Protein AF-0000000071588449 (afdb_homodimer)

Radius of gyration: 18.64 Å; Cα contacts (8 Å, |Δi|>4): 81; chains: 2; bounding box: 20×65×47 Å

Foldseek 3Di:
DLVVLVVVLVVLCVVLVVVVVVCCVVPNPCVCVDDVNVVSVVVNVVVSVVSVVVSVVVVVVVVPPPPDD/DLVVLVVVLVVLCVVLVVVVVVCCVVPNPCVCVDPVNVVSVVVNVVVSVVSVVVSVVVVVVVVPPPPPD

Sequence (138 aa):
MLKFIKFLQLLILGVVGAFVIQSTILHGIGVFAERYVIMSLILTALLELAIFIIYKLVEDDFTNEPKVKMLKFIKFLQLLILGVVGAFVIQSTILHGIGVFAERYVIMSLILTALLELAIFIIYKLVEDDFTNEPKVK

Solvent-accessible surface area (backbone atoms only — not comparable to full-atom values): 7686 Å² total; per-residue (Å²): 111,63,67,56,53,51,47,52,49,52,46,54,54,49,54,55,46,48,53,51,52,53,44,34,70,76,64,32,75,67,49,67,71,37,67,44,50,46,48,34,52,54,47,50,53,51,32,47,50,45,51,51,50,44,48,51,55,52,54,47,53,68,66,63,53,78,77,82,125,112,63,67,56,54,52,50,50,49,52,47,54,53,47,54,55,46,48,53,51,52,54,44,34,70,73,63,31,76,65,50,68,72,37,66,45,51,46,48,35,50,54,46,48,54,51,34,47,51,46,51,52,51,44,49,51,56,51,54,48,54,68,67,65,52,81,75,82,124

Structure (mmCIF, N/CA/C/O backbone):
data_AF-0000000071588449-model_v1
#
loop_
_entity.id
_entity.type
_entity.pdbx_description
1 polymer 'Uncharacterized protein'
#
loop_
_atom_site.group_PDB
_atom_site.id
_atom_site.type_symbol
_atom_site.label_atom_id
_atom_site.label_alt_id
_atom_site.label_comp_id
_atom_site.label_asym_id
_atom_site.label_entity_id
_atom_site.label_seq_id
_atom_site.pdbx_PDB_ins_code
_atom_site.Cartn_x
_atom_site.Cartn_y
_atom_site.Cartn_z
_atom_site.occupancy
_atom_site.B_iso_or_equiv
_atom_site.auth_seq_id
_atom_site.auth_comp_id
_atom_site.auth_asym_id
_atom_site.auth_atom_id
_atom_site.pdbx_PDB_model_num
ATOM 1 N N . MET A 1 1 ? 9.961 18.953 -0.711 1 77.75 1 MET A N 1
ATOM 2 C CA . MET A 1 1 ? 9.414 17.766 -0.069 1 77.75 1 MET A CA 1
ATOM 3 C C . MET A 1 1 ? 8.25 17.203 -0.871 1 77.75 1 MET A C 1
ATOM 5 O O . MET A 1 1 ? 8.195 16 -1.142 1 77.75 1 MET A O 1
ATOM 9 N N . LEU A 1 2 ? 7.527 18.078 -1.531 1 84.94 2 LEU A N 1
ATOM 10 C CA . LEU A 1 2 ? 6.32 17.688 -2.246 1 84.94 2 LEU A CA 1
ATOM 11 C C . LEU A 1 2 ? 6.664 16.984 -3.559 1 84.94 2 LEU A C 1
ATOM 13 O O . LEU A 1 2 ? 6.023 16 -3.93 1 84.94 2 LEU A O 1
ATOM 17 N N . LYS A 1 3 ? 7.652 17.531 -4.121 1 87.38 3 LYS A N 1
ATOM 18 C CA . LYS A 1 3 ? 8.078 16.906 -5.367 1 87.38 3 LYS A CA 1
ATOM 19 C C . LYS A 1 3 ? 8.555 15.477 -5.133 1 87.38 3 LYS A C 1
ATOM 21 O O . LYS A 1 3 ? 8.328 14.602 -5.969 1 87.38 3 LYS A O 1
ATOM 26 N N . PHE A 1 4 ? 9.18 15.266 -4.082 1 89.56 4 PHE A N 1
ATOM 27 C CA . PHE A 1 4 ? 9.68 13.938 -3.727 1 89.56 4 PHE A CA 1
ATOM 28 C C . PHE A 1 4 ? 8.516 12.977 -3.504 1 89.56 4 PHE A C 1
ATOM 30 O O . PHE A 1 4 ? 8.547 11.844 -3.992 1 89.56 4 PHE A O 1
ATOM 37 N N . ILE A 1 5 ? 7.512 13.391 -2.795 1 91.75 5 ILE A N 1
ATOM 38 C CA . ILE A 1 5 ? 6.352 12.555 -2.502 1 91.75 5 ILE A CA 1
ATOM 39 C C . ILE A 1 5 ? 5.648 12.18 -3.803 1 91.75 5 ILE A C 1
ATOM 41 O O . ILE A 1 5 ? 5.258 11.023 -3.992 1 91.75 5 ILE A O 1
ATOM 45 N N . LYS A 1 6 ? 5.543 13.117 -4.711 1 89.38 6 LYS A N 1
ATOM 46 C CA . LYS A 1 6 ? 4.914 12.867 -6.004 1 89.38 6 LYS A CA 1
ATOM 47 C C . LYS A 1 6 ? 5.723 11.859 -6.82 1 89.38 6 LYS A C 1
ATOM 49 O O . LYS A 1 6 ? 5.156 10.984 -7.477 1 89.38 6 LYS A O 1
ATOM 54 N N . PHE A 1 7 ? 6.965 12.055 -6.805 1 91.25 7 PHE A N 1
ATOM 55 C CA . PHE A 1 7 ? 7.855 11.133 -7.504 1 91.25 7 PHE A CA 1
ATOM 56 C C . PHE A 1 7 ? 7.699 9.719 -6.969 1 91.25 7 PHE A C 1
ATOM 58 O O . PHE A 1 7 ? 7.645 8.758 -7.738 1 91.25 7 PHE A O 1
ATOM 65 N N . LEU A 1 8 ? 7.668 9.555 -5.629 1 88.44 8 LEU A N 1
ATOM 66 C CA . LEU A 1 8 ? 7.504 8.25 -5.004 1 88.44 8 LEU A CA 1
ATOM 67 C C . LEU A 1 8 ? 6.188 7.605 -5.434 1 88.44 8 LEU A C 1
ATOM 69 O O . LEU A 1 8 ? 6.141 6.406 -5.707 1 88.44 8 LEU A O 1
ATOM 73 N N . GLN A 1 9 ? 5.137 8.383 -5.465 1 90.5 9 GLN A N 1
ATOM 74 C CA . GLN A 1 9 ? 3.832 7.906 -5.91 1 90.5 9 GLN A CA 1
ATOM 75 C C . GLN A 1 9 ? 3.912 7.32 -7.316 1 90.5 9 GLN A C 1
ATOM 77 O O . GLN A 1 9 ? 3.436 6.211 -7.562 1 90.5 9 GLN A O 1
ATOM 82 N N . LEU A 1 10 ? 4.52 8.07 -8.219 1 90.62 10 LEU A N 1
ATOM 83 C CA . LEU A 1 10 ? 4.656 7.641 -9.609 1 90.62 10 LEU A CA 1
ATOM 84 C C . LEU A 1 10 ? 5.535 6.398 -9.703 1 90.62 10 LEU A C 1
ATOM 86 O O . LEU A 1 10 ? 5.27 5.504 -10.516 1 90.62 10 LEU A O 1
ATOM 90 N N . LEU A 1 11 ? 6.523 6.395 -8.891 1 92.06 11 LEU A N 1
ATOM 91 C CA . LEU A 1 11 ? 7.457 5.273 -8.914 1 92.06 11 LEU A CA 1
ATOM 92 C C . LEU A 1 11 ? 6.754 3.975 -8.539 1 92.06 11 LEU A C 1
ATOM 94 O O . LEU A 1 11 ? 6.895 2.965 -9.227 1 92.06 11 LEU A O 1
ATOM 98 N N . ILE A 1 12 ? 5.996 3.936 -7.457 1 92.94 12 ILE A N 1
ATOM 99 C CA . ILE A 1 12 ? 5.324 2.732 -6.98 1 92.94 12 ILE A CA 1
ATOM 100 C C . ILE A 1 12 ? 4.289 2.281 -8.008 1 92.94 12 ILE A C 1
ATOM 102 O O . ILE A 1 12 ? 4.223 1.099 -8.352 1 92.94 12 ILE A O 1
ATOM 106 N N . LEU A 1 13 ? 3.508 3.189 -8.594 1 91.75 13 LEU A N 1
ATOM 107 C CA . LEU A 1 13 ? 2.533 2.875 -9.625 1 91.75 13 LEU A CA 1
ATOM 108 C C . LEU A 1 13 ? 3.219 2.277 -10.852 1 91.75 13 LEU A C 1
ATOM 110 O O . LEU A 1 13 ? 2.725 1.311 -11.438 1 91.75 13 LEU A O 1
ATOM 114 N N . GLY A 1 14 ? 4.297 2.857 -11.172 1 92 14 GLY A N 1
ATOM 115 C CA . GLY A 1 14 ? 5.059 2.379 -12.312 1 92 14 GLY A CA 1
ATOM 116 C C . GLY A 1 14 ? 5.621 0.984 -12.117 1 92 14 GLY A C 1
ATOM 117 O O . GLY A 1 14 ? 5.535 0.139 -13.008 1 92 14 GLY A O 1
ATOM 118 N N . VAL A 1 15 ? 6.227 0.736 -10.969 1 91.75 15 VAL A N 1
ATOM 119 C CA . VAL A 1 15 ? 6.852 -0.551 -10.672 1 91.75 15 VAL A CA 1
ATOM 120 C C . VAL A 1 15 ? 5.789 -1.648 -10.664 1 91.75 15 VAL A C 1
ATOM 122 O O . VAL A 1 15 ? 5.918 -2.652 -11.375 1 91.75 15 VAL A O 1
ATOM 125 N N . VAL A 1 16 ? 4.723 -1.496 -9.945 1 93.62 16 VAL A N 1
ATOM 126 C CA . VAL A 1 16 ? 3.672 -2.504 -9.859 1 93.62 16 VAL A CA 1
ATOM 127 C C . VAL A 1 16 ? 3.01 -2.672 -11.227 1 93.62 16 VAL A C 1
ATOM 129 O O . VAL A 1 16 ? 2.762 -3.795 -11.672 1 93.62 16 VAL A O 1
ATOM 132 N N . GLY A 1 17 ? 2.764 -1.552 -11.875 1 93.5 17 GLY A N 1
ATOM 133 C CA . GLY A 1 17 ? 2.18 -1.613 -13.203 1 93.5 17 GLY A CA 1
ATOM 134 C C . GLY A 1 17 ? 3.016 -2.412 -14.188 1 93.5 17 GLY A C 1
ATOM 135 O O . GLY A 1 17 ? 2.48 -3.207 -14.961 1 93.5 17 GLY A O 1
ATOM 136 N N . ALA A 1 18 ? 4.258 -2.178 -14.18 1 94.56 18 ALA A N 1
ATOM 137 C CA . ALA A 1 18 ? 5.172 -2.893 -15.062 1 94.56 18 ALA A CA 1
ATOM 138 C C . ALA A 1 18 ? 5.141 -4.395 -14.789 1 94.56 18 ALA A C 1
ATOM 140 O O . ALA A 1 18 ? 5.133 -5.203 -15.719 1 94.56 18 ALA A O 1
ATOM 141 N N . PHE A 1 19 ? 5.176 -4.75 -13.555 1 92.88 19 PHE A N 1
ATOM 142 C CA . PHE A 1 19 ? 5.109 -6.156 -13.188 1 92.88 19 PHE A CA 1
ATOM 143 C C . PHE A 1 19 ? 3.816 -6.789 -13.688 1 92.88 19 PHE A C 1
ATOM 145 O O . PHE A 1 19 ? 3.828 -7.902 -14.219 1 92.88 19 PHE A O 1
ATOM 152 N N . VAL A 1 20 ? 2.699 -6.102 -13.578 1 93.31 20 VAL A N 1
ATOM 153 C CA . VAL A 1 20 ? 1.4 -6.629 -13.984 1 93.31 20 VAL A CA 1
ATOM 154 C C . VAL A 1 20 ? 1.334 -6.723 -15.508 1 93.31 20 VAL A C 1
ATOM 156 O O . VAL A 1 20 ? 0.855 -7.719 -16.062 1 93.31 20 VAL A O 1
ATOM 159 N N . ILE A 1 21 ? 1.794 -5.68 -16.172 1 94.62 21 ILE A N 1
ATOM 160 C CA . ILE A 1 21 ? 1.789 -5.68 -17.641 1 94.62 21 ILE A CA 1
ATOM 161 C C . ILE A 1 21 ? 2.65 -6.828 -18.156 1 94.62 21 ILE A C 1
ATOM 163 O O . ILE A 1 21 ? 2.229 -7.578 -19.047 1 94.62 21 ILE A O 1
ATOM 167 N N . GLN A 1 22 ? 3.873 -6.969 -17.625 1 94.75 22 GLN A N 1
ATOM 168 C CA . GLN A 1 22 ? 4.777 -8.039 -18.047 1 94.75 22 GLN A CA 1
ATOM 169 C C . GLN A 1 22 ? 4.152 -9.406 -17.812 1 94.75 22 GLN A C 1
ATOM 171 O O . GLN A 1 22 ? 4.254 -10.297 -18.656 1 94.75 22 GLN A O 1
ATOM 176 N N . SER A 1 23 ? 3.533 -9.578 -16.656 1 93.31 23 SER A N 1
ATOM 177 C CA . SER A 1 23 ? 2.877 -10.844 -16.344 1 93.31 23 SER A CA 1
ATOM 178 C C . SER A 1 23 ? 1.718 -11.109 -17.297 1 93.31 23 SER A C 1
ATOM 180 O O . SER A 1 23 ? 1.498 -12.25 -17.719 1 93.31 23 SER A O 1
ATOM 182 N N . THR A 1 24 ? 0.896 -10.062 -17.594 1 94.44 24 THR A N 1
ATOM 183 C CA . THR A 1 24 ? -0.225 -10.203 -18.516 1 94.44 24 THR A CA 1
ATOM 184 C C . THR A 1 24 ? 0.262 -10.617 -19.906 1 94.44 24 THR A C 1
ATOM 186 O O . THR A 1 24 ? -0.36 -11.445 -20.562 1 94.44 24 THR A O 1
ATOM 189 N N . ILE A 1 25 ? 1.315 -10.055 -20.297 1 94.75 25 ILE A N 1
ATOM 190 C CA . ILE A 1 25 ? 1.904 -10.367 -21.594 1 94.75 25 ILE A CA 1
ATOM 191 C C . ILE A 1 25 ? 2.404 -11.812 -21.594 1 94.75 25 ILE A C 1
ATOM 193 O O . ILE A 1 25 ? 2.156 -12.555 -22.547 1 94.75 25 ILE A O 1
ATOM 197 N N . LEU A 1 26 ? 3.016 -12.32 -20.594 1 91.31 26 LEU A N 1
ATOM 198 C CA . LEU A 1 26 ? 3.666 -13.625 -20.531 1 91.31 26 LEU A CA 1
ATOM 199 C C . LEU A 1 26 ? 2.656 -14.719 -20.219 1 91.31 26 LEU A C 1
ATOM 201 O O . LEU A 1 26 ? 2.756 -15.836 -20.734 1 91.31 26 LEU A O 1
ATOM 205 N N . HIS A 1 27 ? 1.723 -14.469 -19.391 1 92.62 27 HIS A N 1
ATOM 206 C CA . HIS A 1 27 ? 0.861 -15.516 -18.875 1 92.62 27 HIS A CA 1
ATOM 207 C C . HIS A 1 27 ? -0.594 -15.289 -19.266 1 92.62 27 HIS A C 1
ATOM 209 O O . HIS A 1 27 ? -1.456 -16.125 -18.984 1 92.62 27 HIS A O 1
ATOM 215 N N . GLY A 1 28 ? -0.869 -14.133 -19.906 1 90.62 28 GLY A N 1
ATOM 216 C CA . GLY A 1 28 ? -2.232 -13.836 -20.328 1 90.62 28 GLY A CA 1
ATOM 217 C C . GLY A 1 28 ? -3.076 -13.242 -19.203 1 90.62 28 GLY A C 1
ATOM 218 O 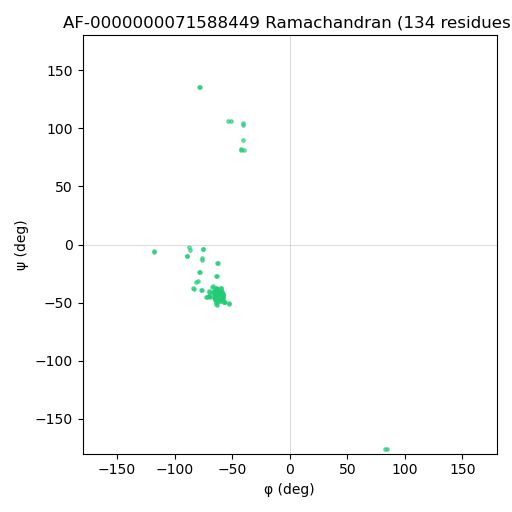O . GLY A 1 28 ? -2.59 -13.039 -18.094 1 90.62 28 GLY A O 1
ATOM 219 N N . ILE A 1 29 ? -4.332 -13.039 -19.516 1 91.31 29 ILE A N 1
ATOM 220 C CA . ILE A 1 29 ? -5.23 -12.312 -18.625 1 91.31 29 ILE A CA 1
ATOM 221 C C . ILE A 1 29 ? -5.633 -13.219 -17.453 1 91.31 29 ILE A C 1
ATOM 223 O O . ILE A 1 29 ? -6.191 -12.742 -16.469 1 91.31 29 ILE A O 1
ATOM 227 N N . GLY A 1 30 ? -5.375 -14.508 -17.531 1 91.62 30 GLY A N 1
ATOM 228 C CA . GLY A 1 30 ? -5.66 -15.445 -16.469 1 91.62 30 GLY A CA 1
ATOM 229 C C . GLY A 1 30 ? -4.887 -15.148 -15.188 1 91.62 30 GLY A C 1
ATOM 230 O O . GLY A 1 30 ? -5.266 -15.594 -14.109 1 91.62 30 GLY A O 1
ATOM 231 N N . VAL A 1 31 ? -3.871 -14.336 -15.344 1 89.69 31 VAL A N 1
ATOM 232 C CA . VAL A 1 31 ? -3.027 -13.977 -14.211 1 89.69 31 VAL A CA 1
ATOM 233 C C . VAL A 1 31 ? -3.848 -13.203 -13.188 1 89.69 31 VAL A C 1
ATOM 235 O O . VAL A 1 31 ? -3.562 -13.258 -11.984 1 89.69 31 VAL A O 1
ATOM 238 N N . PHE A 1 32 ? -4.91 -12.508 -13.648 1 89.94 32 PHE A N 1
ATOM 239 C CA . PHE A 1 32 ? -5.707 -11.672 -12.766 1 89.94 32 PHE A CA 1
ATOM 240 C C . PHE A 1 32 ? -6.609 -12.523 -11.875 1 89.94 32 PHE A C 1
ATOM 242 O O . PHE A 1 32 ? -7.25 -12.008 -10.961 1 89.94 32 PHE A O 1
ATOM 249 N N . ALA A 1 33 ? -6.555 -13.766 -12.125 1 91.44 33 ALA A N 1
ATOM 250 C CA . ALA A 1 33 ? -7.316 -14.68 -11.281 1 91.44 33 ALA A CA 1
ATOM 251 C C . ALA A 1 33 ? -6.488 -15.141 -10.086 1 91.44 33 ALA A C 1
ATOM 253 O O . ALA A 1 33 ? -7.023 -15.711 -9.133 1 91.44 33 ALA A O 1
ATOM 254 N N . GLU A 1 34 ? -5.266 -14.844 -10.086 1 90.5 34 GLU A N 1
ATOM 255 C CA . GLU A 1 34 ? -4.387 -15.219 -8.977 1 90.5 34 GLU A CA 1
ATOM 256 C C . GLU A 1 34 ? -4.566 -14.281 -7.789 1 90.5 34 GLU A C 1
ATOM 258 O O . GLU A 1 34 ? -4.602 -13.062 -7.949 1 90.5 34 GLU A O 1
ATOM 263 N N . ARG A 1 35 ? -4.637 -14.852 -6.656 1 90.56 35 ARG A N 1
ATOM 264 C CA . ARG A 1 35 ? -5.02 -14.148 -5.438 1 90.56 35 ARG A CA 1
ATOM 265 C C . ARG A 1 35 ? -4.02 -13.047 -5.105 1 90.56 35 ARG A C 1
ATOM 267 O O . ARG A 1 35 ? -4.41 -11.938 -4.727 1 90.56 35 ARG A O 1
ATOM 274 N N . TYR A 1 36 ? -2.783 -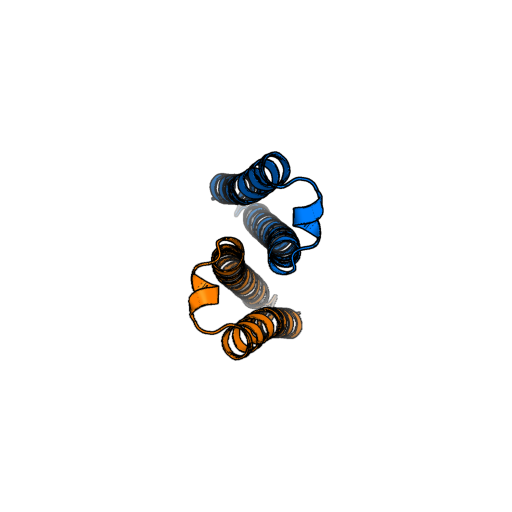13.352 -5.246 1 93.5 36 TYR A N 1
ATOM 275 C CA . TYR A 1 36 ? -1.789 -12.383 -4.805 1 93.5 36 TYR A CA 1
ATOM 276 C C . TYR A 1 36 ? -1.627 -11.266 -5.832 1 93.5 36 TYR A C 1
ATOM 278 O O . TYR A 1 36 ? -1.145 -10.18 -5.508 1 93.5 36 TYR A O 1
ATOM 286 N N . VAL A 1 37 ? -1.965 -11.508 -7.109 1 93.69 37 VAL A N 1
ATOM 287 C CA . VAL A 1 37 ? -1.996 -10.438 -8.102 1 93.69 37 VAL A CA 1
ATOM 288 C C . VAL A 1 37 ? -3.08 -9.43 -7.742 1 93.69 37 VAL A C 1
A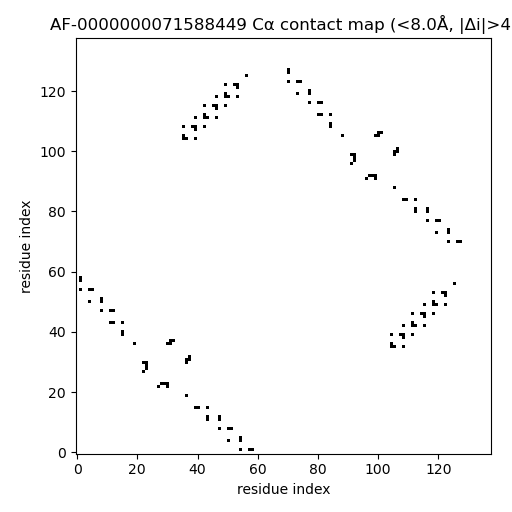TOM 290 O O . VAL A 1 37 ? -2.816 -8.219 -7.684 1 93.69 37 VAL A O 1
ATOM 293 N N . ILE A 1 38 ? -4.254 -9.859 -7.402 1 94.56 38 ILE A N 1
ATOM 294 C CA . ILE A 1 38 ? -5.367 -9 -7.016 1 94.56 38 ILE A CA 1
ATOM 295 C C . ILE A 1 38 ? -5.016 -8.25 -5.73 1 94.56 38 ILE A C 1
ATOM 297 O O . ILE A 1 38 ? -5.262 -7.047 -5.617 1 94.56 38 ILE A O 1
ATOM 301 N N . MET A 1 39 ? -4.492 -9.016 -4.816 1 94.25 39 MET A N 1
ATOM 302 C CA . MET A 1 39 ? -4.105 -8.414 -3.547 1 94.25 39 MET A CA 1
ATOM 303 C C . MET A 1 39 ? -3.1 -7.285 -3.764 1 94.25 39 MET A C 1
ATOM 305 O O . MET A 1 39 ? -3.217 -6.219 -3.156 1 94.25 39 MET A O 1
ATOM 309 N N . SER A 1 40 ? -2.045 -7.516 -4.594 1 94.62 40 SER A N 1
ATOM 310 C CA . SER A 1 40 ? -1.037 -6.5 -4.879 1 94.62 40 SER A CA 1
ATOM 311 C C . SER A 1 40 ? -1.662 -5.262 -5.516 1 94.62 40 SER A C 1
ATOM 313 O O . SER A 1 40 ? -1.27 -4.133 -5.211 1 94.62 40 SER A O 1
ATOM 315 N N . LEU A 1 41 ? -2.613 -5.453 -6.336 1 95.31 41 LEU A N 1
ATOM 316 C CA . LEU A 1 41 ? -3.264 -4.328 -6.996 1 95.31 41 LEU A CA 1
ATOM 317 C C . LEU A 1 41 ? -4.09 -3.518 -6.004 1 95.31 41 LEU A C 1
ATOM 319 O O . LEU A 1 41 ? -4.066 -2.285 -6.027 1 95.31 41 LEU A O 1
ATOM 323 N N . ILE A 1 42 ? -4.859 -4.168 -5.145 1 94.75 42 ILE A N 1
ATOM 324 C CA . ILE A 1 42 ? -5.645 -3.5 -4.109 1 94.75 42 ILE A CA 1
ATOM 325 C C . ILE A 1 42 ? -4.719 -2.729 -3.174 1 94.75 42 ILE A C 1
ATOM 327 O O . ILE A 1 42 ? -4.984 -1.571 -2.84 1 94.75 42 ILE A O 1
ATOM 331 N N . LEU A 1 43 ? -3.67 -3.395 -2.771 1 95.69 43 LEU A N 1
ATOM 332 C CA . LEU A 1 43 ? -2.701 -2.76 -1.884 1 95.69 43 LEU A CA 1
ATOM 333 C C . LEU A 1 43 ? -2.068 -1.544 -2.553 1 95.69 43 LEU A C 1
ATOM 335 O O . LEU A 1 43 ? -1.849 -0.518 -1.905 1 95.69 43 LEU A O 1
ATOM 339 N N . THR A 1 44 ? -1.69 -1.616 -3.805 1 95.69 44 THR A N 1
ATOM 340 C CA . THR A 1 44 ? -1.128 -0.489 -4.539 1 95.69 44 THR A CA 1
ATOM 341 C C . THR A 1 44 ? -2.105 0.683 -4.566 1 95.69 44 THR A C 1
ATOM 343 O O . THR A 1 44 ? -1.716 1.827 -4.324 1 95.69 44 THR A O 1
ATOM 346 N N . ALA A 1 45 ? -3.371 0.413 -4.855 1 95.06 45 ALA A N 1
ATOM 347 C CA . ALA A 1 45 ? -4.379 1.468 -4.906 1 95.06 45 ALA A CA 1
ATOM 348 C C . ALA A 1 45 ? -4.512 2.166 -3.559 1 95.06 45 ALA A C 1
ATOM 350 O O . ALA A 1 45 ? -4.602 3.395 -3.494 1 95.06 45 ALA A O 1
ATOM 351 N N . LEU A 1 46 ? -4.547 1.36 -2.512 1 95.44 46 LEU A N 1
ATOM 352 C CA . LEU A 1 46 ? -4.637 1.912 -1.163 1 95.44 46 LEU A CA 1
ATOM 353 C C . LEU A 1 46 ? -3.4 2.736 -0.829 1 95.44 46 LEU A C 1
ATOM 355 O O . LEU A 1 46 ? -3.506 3.805 -0.223 1 95.44 46 LEU A O 1
ATOM 359 N N . LEU A 1 47 ? -2.232 2.223 -1.146 1 95.88 47 LEU A N 1
ATOM 360 C CA . LEU A 1 47 ? -0.985 2.939 -0.903 1 95.88 47 LEU A CA 1
ATOM 361 C C . LEU A 1 47 ? -0.958 4.258 -1.668 1 95.88 47 LEU A C 1
ATOM 363 O O . LEU A 1 47 ? -0.568 5.293 -1.12 1 95.88 47 LEU A O 1
ATOM 367 N N . GLU A 1 48 ? -1.359 4.227 -2.945 1 95.81 48 GLU A N 1
ATOM 368 C CA . GLU A 1 48 ? -1.417 5.449 -3.738 1 95.81 48 GLU A CA 1
ATOM 369 C C . GLU A 1 48 ? -2.348 6.477 -3.102 1 95.81 48 GLU A C 1
ATOM 371 O O . GLU A 1 48 ? -2.029 7.668 -3.061 1 95.81 48 GLU A O 1
ATOM 376 N N . LEU A 1 49 ? -3.457 6.066 -2.631 1 94.44 49 LEU A N 1
ATOM 377 C CA . LEU A 1 49 ? -4.387 6.945 -1.933 1 94.44 49 LEU A CA 1
ATOM 378 C C . LEU A 1 49 ? -3.748 7.523 -0.673 1 94.44 49 LEU A C 1
ATOM 380 O O . LEU A 1 49 ? -3.887 8.719 -0.393 1 94.44 49 LEU A O 1
ATOM 384 N N . ALA A 1 50 ? -3.111 6.688 0.082 1 93.94 50 ALA A N 1
ATOM 385 C CA . ALA A 1 50 ? -2.445 7.133 1.303 1 93.94 50 ALA A CA 1
ATOM 386 C C . ALA A 1 50 ? -1.381 8.18 0.997 1 93.94 50 ALA A C 1
ATOM 388 O O . ALA A 1 50 ? -1.287 9.195 1.688 1 93.94 50 ALA A O 1
ATOM 389 N N . ILE A 1 51 ? -0.579 7.961 -0.022 1 94.31 51 ILE A N 1
ATOM 390 C CA . ILE A 1 51 ? 0.468 8.906 -0.398 1 94.31 51 ILE A CA 1
ATOM 391 C C . ILE A 1 51 ? -0.161 10.211 -0.87 1 94.31 51 ILE A C 1
ATOM 393 O O . ILE A 1 51 ? 0.342 11.297 -0.562 1 94.31 51 ILE A O 1
ATOM 397 N N . PHE A 1 52 ? -1.21 10.109 -1.618 1 92.44 52 PHE A N 1
ATOM 398 C CA . PHE A 1 52 ? -1.933 11.305 -2.049 1 92.44 52 PHE A CA 1
ATOM 399 C C . PHE A 1 52 ? -2.396 12.117 -0.849 1 92.44 52 PHE A C 1
ATOM 401 O O . PHE A 1 52 ? -2.285 13.344 -0.846 1 92.44 52 PHE A O 1
ATOM 408 N N . ILE A 1 53 ? -2.92 11.461 0.182 1 91.31 53 ILE A N 1
ATOM 409 C CA . ILE A 1 53 ? -3.385 12.117 1.398 1 91.31 53 ILE A CA 1
ATOM 410 C C . ILE A 1 53 ? -2.209 12.797 2.096 1 91.31 53 ILE A C 1
ATOM 412 O O . ILE A 1 53 ? -2.33 13.938 2.562 1 91.31 53 ILE A O 1
ATOM 416 N N . ILE A 1 54 ? -1.128 12.125 2.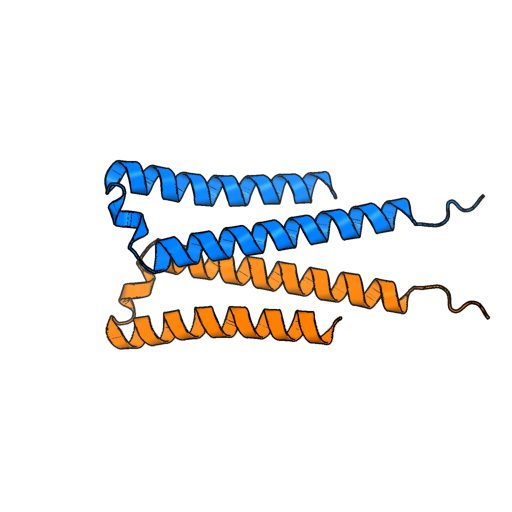189 1 92.38 54 ILE A N 1
ATOM 417 C CA . ILE A 1 54 ? 0.074 12.695 2.787 1 92.38 54 ILE A CA 1
ATOM 418 C C . ILE A 1 54 ? 0.464 13.969 2.043 1 92.38 54 ILE A C 1
ATOM 420 O O . ILE A 1 54 ? 0.764 14.992 2.664 1 92.38 54 ILE A O 1
ATOM 424 N N . TYR A 1 55 ? 0.515 13.875 0.747 1 90.94 55 TYR A N 1
ATOM 425 C CA . TYR A 1 55 ? 0.864 15.023 -0.083 1 90.94 55 TYR A CA 1
ATOM 426 C C . TYR A 1 55 ? -0.019 16.219 0.244 1 90.94 55 TYR A C 1
ATOM 428 O O . TYR A 1 55 ? 0.48 17.328 0.449 1 90.94 55 TYR A O 1
ATOM 436 N N . LYS A 1 56 ? -1.271 16.031 0.256 1 89.88 56 LYS A N 1
ATOM 437 C CA . LYS A 1 56 ? -2.225 17.109 0.516 1 89.88 56 LYS A CA 1
ATOM 438 C C . LYS A 1 56 ? -2.031 17.688 1.914 1 89.88 56 LYS A C 1
ATOM 440 O O . LYS A 1 56 ? -2.113 18.906 2.104 1 89.88 56 LYS A O 1
ATOM 445 N N . LEU A 1 57 ? -1.867 16.828 2.908 1 86.75 57 LEU A N 1
ATOM 446 C CA . LEU A 1 57 ? -1.68 17.266 4.285 1 86.75 57 LEU A CA 1
ATOM 447 C C . LEU A 1 57 ? -0.437 18.141 4.41 1 86.75 57 LEU A C 1
ATOM 449 O O . LEU A 1 57 ? -0.452 19.156 5.121 1 86.75 57 LEU A O 1
ATOM 453 N N . VAL A 1 58 ? 0.563 17.781 3.744 1 86.12 58 VAL A N 1
ATOM 454 C CA . VAL A 1 58 ? 1.815 18.531 3.799 1 86.12 58 VAL A CA 1
ATOM 455 C C . VAL A 1 58 ? 1.661 19.859 3.049 1 86.12 58 VAL A C 1
ATOM 457 O O . VAL A 1 58 ? 2.104 20.906 3.527 1 86.12 58 VAL A O 1
ATOM 460 N N . GLU A 1 59 ? 1.083 19.781 1.912 1 85.75 59 GLU A N 1
ATOM 461 C CA . GLU A 1 59 ? 0.866 20.984 1.109 1 85.75 59 GLU A CA 1
ATOM 462 C C . GLU A 1 59 ? 0.022 22.016 1.864 1 85.75 59 GLU A C 1
ATOM 464 O O . GLU A 1 59 ? 0.33 23.203 1.856 1 85.75 59 GLU A O 1
ATOM 469 N N . ASP A 1 60 ? -0.988 21.594 2.553 1 82.44 60 ASP A N 1
ATOM 470 C CA . ASP A 1 60 ? -1.873 22.469 3.311 1 82.44 60 ASP A CA 1
ATOM 471 C C . ASP A 1 60 ? -1.155 23.047 4.523 1 82.44 60 ASP A C 1
ATOM 473 O O . ASP A 1 60 ? -1.4 24.203 4.902 1 82.44 60 ASP A O 1
ATOM 477 N N . ASP A 1 61 ? -0.417 22.359 5.18 1 76 61 ASP A N 1
ATOM 478 C CA . ASP A 1 61 ? 0.337 22.844 6.332 1 76 61 ASP A CA 1
ATOM 479 C C . ASP A 1 61 ? 1.325 23.938 5.918 1 76 61 ASP A C 1
ATOM 481 O O . ASP A 1 61 ? 1.477 24.938 6.617 1 76 61 ASP A O 1
ATOM 485 N N . PHE A 1 62 ? 1.925 23.719 4.844 1 68.56 62 PHE A N 1
ATOM 486 C CA . PHE A 1 62 ? 2.863 24.719 4.344 1 68.56 62 PHE A CA 1
ATOM 487 C C . PHE A 1 62 ? 2.133 25.984 3.92 1 68.56 62 PHE A C 1
ATOM 489 O O . PHE A 1 62 ? 2.65 27.094 4.082 1 68.56 62 PHE A O 1
ATOM 496 N N . THR A 1 63 ? 0.96 25.766 3.367 1 65.31 63 THR A N 1
ATOM 497 C CA . THR A 1 63 ? 0.211 26.922 2.871 1 65.31 63 THR A CA 1
ATOM 498 C C . THR A 1 63 ? -0.498 27.641 4.016 1 65.31 63 THR A C 1
ATOM 500 O O . THR A 1 63 ? -0.704 28.844 3.959 1 65.31 63 THR A O 1
ATOM 503 N N . ASN A 1 64 ? -0.927 26.969 5.066 1 61.97 64 ASN A N 1
ATOM 504 C CA . ASN A 1 64 ? -1.645 27.578 6.18 1 61.97 64 ASN A CA 1
ATOM 505 C C . ASN A 1 64 ? -0.685 28.109 7.238 1 61.97 64 ASN A C 1
ATOM 507 O O . ASN A 1 64 ? -1.109 28.5 8.328 1 61.97 64 ASN A O 1
ATOM 511 N N . GLU A 1 65 ? 0.604 28.094 7.363 1 57.72 65 GLU A N 1
ATOM 512 C CA . GLU A 1 65 ? 1.522 28.766 8.266 1 57.72 65 GLU A CA 1
ATOM 513 C C . GLU A 1 65 ? 1.292 30.281 8.258 1 57.72 65 GLU A C 1
ATOM 515 O O . GLU A 1 65 ? 1.196 30.891 7.191 1 57.72 65 GLU A O 1
ATOM 520 N N . PRO A 1 66 ? 0.689 30.891 9.305 1 55.94 66 PRO A N 1
ATOM 521 C CA . PRO A 1 66 ? 0.521 32.344 9.336 1 55.94 66 PRO A CA 1
ATOM 522 C C . PRO A 1 66 ? 1.748 33.094 8.82 1 55.94 66 PRO A C 1
ATOM 524 O O . PRO A 1 66 ? 2.881 32.75 9.164 1 55.94 66 PRO A O 1
ATOM 527 N N . LYS A 1 67 ? 1.79 33.688 7.586 1 49.56 67 LYS A N 1
ATOM 528 C CA . LYS A 1 67 ? 2.758 34.688 7.176 1 49.56 67 LYS A CA 1
ATOM 529 C C . LYS A 1 67 ? 2.99 35.719 8.289 1 49.56 67 LYS A C 1
ATOM 531 O O . LYS A 1 67 ? 2.043 36.312 8.781 1 49.56 67 LYS A O 1
ATOM 536 N N . VAL A 1 68 ? 3.744 35.625 9.312 1 51.72 68 VAL A N 1
ATOM 537 C CA . VAL A 1 68 ? 4.121 36.75 10.156 1 51.72 68 VAL A CA 1
ATOM 538 C C . VAL A 1 68 ? 4.41 37.969 9.289 1 51.72 68 VAL A C 1
ATOM 540 O O . VAL A 1 68 ? 5.344 37.969 8.477 1 51.72 68 VAL A O 1
ATOM 543 N N . LYS A 1 69 ? 3.439 38.844 8.969 1 39.72 69 LYS A N 1
ATOM 544 C CA . LYS A 1 69 ? 3.848 40.25 8.93 1 39.72 69 LYS A CA 1
ATOM 545 C C . LYS A 1 69 ? 4.156 40.75 10.328 1 39.72 69 LYS A C 1
ATOM 547 O O . LYS A 1 69 ? 3.432 40.469 11.281 1 39.72 69 LYS A O 1
ATOM 552 N N . MET B 1 1 ? -10.93 10.594 14.789 1 77.81 1 MET B N 1
ATOM 553 C CA . MET B 1 1 ? -10.281 10.391 13.5 1 77.81 1 MET B CA 1
ATOM 554 C C . MET B 1 1 ? -9.039 9.523 13.648 1 77.81 1 MET B C 1
ATOM 556 O O . MET B 1 1 ? -8.867 8.547 12.906 1 77.81 1 MET B O 1
ATOM 560 N N . LEU B 1 2 ? -8.398 9.656 14.789 1 84.69 2 LEU B N 1
ATOM 561 C CA . LEU B 1 2 ? -7.129 8.961 15.008 1 84.69 2 LEU B CA 1
ATOM 562 C C . LEU B 1 2 ? -7.363 7.48 15.312 1 84.69 2 LEU B C 1
ATOM 564 O O . LEU B 1 2 ? -6.629 6.621 14.82 1 84.69 2 LEU B O 1
ATOM 568 N N . LYS B 1 3 ? -8.375 7.301 16.047 1 87 3 LYS B N 1
ATOM 569 C CA . LYS B 1 3 ? -8.703 5.91 16.359 1 87 3 LYS B CA 1
ATOM 570 C C . LYS B 1 3 ? -9.055 5.133 15.086 1 87 3 LYS B C 1
ATOM 572 O O . LYS B 1 3 ? -8.727 3.953 14.969 1 87 3 LYS B O 1
ATOM 577 N N . PHE B 1 4 ? -9.719 5.738 14.219 1 88.75 4 PHE B N 1
ATOM 578 C CA . PHE B 1 4 ? -10.109 5.121 12.961 1 88.75 4 PHE B CA 1
ATOM 579 C C . PHE B 1 4 ? -8.883 4.77 12.125 1 88.75 4 PHE B C 1
ATOM 581 O O . PHE B 1 4 ? -8.789 3.67 11.578 1 88.75 4 PHE B O 1
ATOM 588 N N . ILE B 1 5 ? -7.934 5.668 12.047 1 91.5 5 ILE B N 1
ATOM 589 C CA . ILE B 1 5 ? -6.719 5.453 11.266 1 91.5 5 ILE B CA 1
ATOM 590 C C . ILE B 1 5 ? -5.934 4.277 11.852 1 91.5 5 ILE B C 1
ATOM 592 O O . ILE B 1 5 ? -5.441 3.424 11.109 1 91.5 5 ILE B O 1
ATOM 596 N N . LYS B 1 6 ? -5.883 4.184 13.148 1 88.94 6 LYS B N 1
ATOM 597 C CA . LYS B 1 6 ? -5.188 3.088 13.82 1 88.94 6 LYS B CA 1
ATOM 598 C C . LYS B 1 6 ? -5.875 1.753 13.547 1 88.94 6 LYS B C 1
ATOM 600 O O . LYS B 1 6 ? -5.207 0.74 13.32 1 88.94 6 LYS B O 1
ATOM 605 N N . PHE B 1 7 ? -7.125 1.795 13.641 1 91.19 7 PHE B N 1
ATOM 606 C CA . PHE B 1 7 ? -7.902 0.595 13.352 1 91.19 7 PHE B CA 1
ATOM 607 C C . PHE B 1 7 ? -7.648 0.111 11.93 1 91.19 7 PHE B C 1
ATOM 609 O O . PHE B 1 7 ? -7.484 -1.089 11.695 1 91.19 7 PHE B O 1
ATOM 616 N N . LEU B 1 8 ? -7.645 1.035 10.945 1 88.44 8 LEU B N 1
ATOM 617 C CA . LEU B 1 8 ? -7.391 0.688 9.547 1 88.44 8 LEU B CA 1
ATOM 618 C C . LEU B 1 8 ? -6.012 0.058 9.391 1 88.44 8 LEU B C 1
ATOM 620 O O . LEU B 1 8 ? -5.852 -0.916 8.648 1 88.44 8 LEU B O 1
ATOM 624 N N . GLN B 1 9 ? -5.039 0.613 10.047 1 90.31 9 GLN B N 1
ATOM 625 C CA . GLN B 1 9 ? -3.682 0.075 10.016 1 90.31 9 GLN B CA 1
ATOM 626 C C . GLN B 1 9 ? -3.658 -1.379 10.477 1 90.31 9 GLN B C 1
ATOM 628 O O . GLN B 1 9 ? -3.084 -2.24 9.805 1 90.31 9 GLN B O 1
ATOM 633 N N . LEU B 1 10 ? -4.285 -1.623 11.609 1 90.5 10 LEU B N 1
ATOM 634 C CA . LEU B 1 10 ? -4.332 -2.967 12.18 1 90.5 10 LEU B CA 1
ATOM 635 C C . LEU B 1 10 ? -5.102 -3.914 11.266 1 90.5 10 LEU B C 1
ATOM 637 O O . LEU B 1 10 ? -4.73 -5.082 11.117 1 90.5 10 LEU B O 1
ATOM 641 N N . LEU B 1 11 ? -6.113 -3.383 10.695 1 91.88 11 LEU B N 1
ATOM 642 C CA . LEU B 1 11 ? -6.945 -4.203 9.828 1 91.88 11 LEU B CA 1
ATOM 643 C C . LEU B 1 11 ? -6.152 -4.688 8.617 1 91.88 11 LEU B C 1
ATOM 645 O O . LEU B 1 11 ? -6.172 -5.875 8.289 1 91.88 11 LEU B O 1
ATOM 649 N N . ILE B 1 12 ? -5.441 -3.816 7.902 1 92.69 12 ILE B N 1
ATOM 650 C CA . ILE B 1 12 ? -4.688 -4.164 6.703 1 92.69 12 ILE B CA 1
ATOM 651 C C . ILE B 1 12 ? -3.574 -5.145 7.059 1 92.69 12 ILE B C 1
ATOM 653 O O . ILE B 1 12 ? -3.395 -6.16 6.387 1 92.69 12 ILE B O 1
ATOM 657 N N . LEU B 1 13 ? -2.865 -4.934 8.164 1 91.56 13 LEU B N 1
ATOM 658 C CA . LEU B 1 13 ? -1.819 -5.836 8.633 1 91.56 13 LEU B CA 1
ATOM 659 C C . LEU B 1 13 ? -2.395 -7.215 8.945 1 91.56 13 LEU B C 1
ATOM 661 O O . LEU B 1 13 ? -1.794 -8.234 8.602 1 91.56 13 LEU B O 1
ATOM 665 N N . GLY B 1 14 ? -3.504 -7.176 9.547 1 91.94 14 GLY B N 1
ATOM 666 C CA . GLY B 1 14 ? -4.164 -8.422 9.898 1 91.94 14 GLY B CA 1
ATOM 667 C C . GLY B 1 14 ? -4.621 -9.219 8.688 1 91.94 14 GLY B C 1
ATOM 668 O O . GLY B 1 14 ? -4.426 -10.43 8.625 1 91.94 14 GLY B O 1
ATOM 669 N N . VAL B 1 15 ? -5.246 -8.555 7.734 1 91.44 15 VAL B N 1
ATOM 670 C CA . VAL B 1 15 ? -5.77 -9.219 6.543 1 91.44 15 VAL B CA 1
ATOM 671 C C . VAL B 1 15 ? -4.621 -9.82 5.738 1 91.44 15 VAL B C 1
ATOM 673 O O . VAL B 1 15 ? -4.633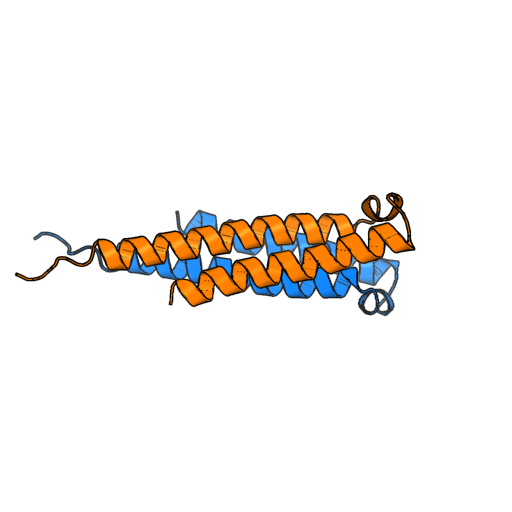 -11.016 5.43 1 91.44 15 VAL B O 1
ATOM 676 N N . VAL B 1 16 ? -3.602 -9.078 5.43 1 93.38 16 VAL B N 1
ATOM 677 C CA . VAL B 1 16 ? -2.473 -9.57 4.648 1 93.38 16 VAL B CA 1
ATOM 678 C C . VAL B 1 16 ? -1.737 -10.656 5.43 1 93.38 16 VAL B C 1
ATOM 680 O O . VAL B 1 16 ? -1.373 -11.695 4.867 1 93.38 16 VAL B O 1
ATOM 683 N N . GLY B 1 17 ? -1.562 -10.406 6.715 1 93.19 17 GLY B N 1
ATOM 684 C CA . GLY B 1 17 ? -0.913 -11.406 7.555 1 93.19 17 GLY B CA 1
ATOM 685 C C . GLY B 1 17 ? -1.633 -12.742 7.555 1 93.19 17 GLY B C 1
ATOM 686 O O . GLY B 1 17 ? -0.998 -13.797 7.477 1 93.19 17 GLY B O 1
ATOM 687 N N . ALA B 1 18 ? -2.896 -12.695 7.688 1 94.44 18 ALA B N 1
ATOM 688 C CA . ALA B 1 18 ? -3.705 -13.914 7.691 1 94.44 18 ALA B CA 1
ATOM 689 C C . ALA B 1 18 ? -3.568 -14.664 6.371 1 94.44 18 ALA B C 1
ATOM 691 O O . ALA B 1 18 ? -3.449 -15.891 6.355 1 94.44 18 ALA B O 1
ATOM 692 N N . PHE B 1 19 ? -3.631 -13.953 5.305 1 92.81 19 PHE B N 1
ATOM 693 C CA . PHE B 1 19 ? -3.467 -14.578 3.994 1 92.81 19 PHE B CA 1
ATOM 694 C C . PHE B 1 19 ? -2.105 -15.25 3.881 1 92.81 19 PHE B C 1
ATOM 696 O O . PHE B 1 19 ? -1.999 -16.375 3.375 1 92.81 19 PHE B O 1
ATOM 703 N N . VAL B 1 20 ? -1.053 -14.617 4.367 1 93.44 20 VAL B N 1
ATOM 704 C CA . VAL B 1 20 ? 0.302 -15.148 4.273 1 93.44 20 VAL B CA 1
ATOM 705 C C . VAL B 1 20 ? 0.445 -16.359 5.191 1 93.44 20 VAL B C 1
ATOM 707 O O . VAL B 1 20 ? 1.028 -17.375 4.801 1 93.44 20 VAL B O 1
ATOM 710 N N . ILE B 1 21 ? -0.061 -16.25 6.395 1 94.88 21 ILE B N 1
ATOM 711 C CA . ILE B 1 21 ? 0.008 -17.359 7.34 1 94.88 21 ILE B CA 1
ATOM 712 C C . ILE B 1 21 ? -0.729 -18.562 6.773 1 94.88 21 ILE B C 1
ATOM 714 O O . ILE B 1 21 ? -0.208 -19.688 6.793 1 94.88 21 ILE B O 1
ATOM 718 N N . GLN B 1 22 ? -1.954 -18.359 6.273 1 94.69 22 GLN B N 1
ATOM 719 C CA . GLN B 1 22 ? -2.744 -19.453 5.695 1 94.69 22 GLN B CA 1
ATOM 720 C C . GLN B 1 22 ? -2.018 -20.094 4.523 1 94.69 22 GLN B C 1
ATOM 722 O O . GLN B 1 22 ? -2.006 -21.328 4.395 1 94.69 22 GLN B O 1
ATOM 727 N N . SER B 1 23 ? -1.45 -19.266 3.656 1 93.25 23 SER B N 1
ATOM 728 C CA . SER B 1 23 ? -0.708 -19.781 2.514 1 93.25 23 SER B CA 1
ATOM 729 C C . SER B 1 23 ? 0.511 -20.578 2.967 1 93.25 23 SER B C 1
ATOM 731 O O . SER B 1 23 ? 0.843 -21.609 2.373 1 93.25 23 SER B O 1
ATOM 733 N N . THR B 1 24 ? 1.264 -20.062 3.996 1 94.44 24 THR B N 1
ATOM 734 C CA . THR B 1 24 ? 2.434 -20.75 4.523 1 94.44 24 THR B CA 1
ATOM 735 C C . THR B 1 24 ? 2.045 -22.109 5.098 1 94.44 24 THR B C 1
ATOM 737 O O . THR B 1 24 ? 2.762 -23.094 4.91 1 94.44 24 THR B O 1
ATOM 740 N N . ILE B 1 25 ? 0.963 -22.125 5.73 1 94.94 25 ILE B N 1
ATOM 741 C CA . ILE B 1 25 ? 0.464 -23.375 6.316 1 94.94 25 ILE B CA 1
ATOM 742 C C . ILE B 1 25 ? 0.084 -24.344 5.207 1 94.94 25 ILE B C 1
ATOM 744 O O . ILE B 1 25 ? 0.436 -25.531 5.262 1 94.94 25 ILE B O 1
ATOM 748 N N . LEU B 1 26 ? -0.524 -23.984 4.145 1 91.5 26 LEU B N 1
ATOM 749 C CA . LEU B 1 26 ? -1.066 -24.828 3.09 1 91.5 26 LEU B CA 1
ATOM 750 C C . LEU B 1 26 ? 0.015 -25.203 2.082 1 91.5 26 LEU B C 1
ATOM 752 O O . LEU B 1 26 ? 0.029 -26.312 1.562 1 91.5 26 LEU B O 1
ATOM 756 N N . HIS B 1 27 ? 0.89 -24.344 1.772 1 92.88 27 HIS B N 1
ATOM 757 C CA . HIS B 1 27 ? 1.812 -24.547 0.661 1 92.88 27 HIS B CA 1
ATOM 758 C C . HIS B 1 27 ? 3.258 -24.578 1.143 1 92.88 27 HIS B C 1
ATOM 760 O O . HIS B 1 27 ? 4.172 -24.828 0.357 1 92.88 27 HIS B O 1
ATOM 766 N N . GLY B 1 28 ? 3.473 -24.281 2.449 1 90.94 28 GLY B N 1
ATOM 767 C CA . GLY B 1 28 ? 4.824 -24.281 2.986 1 90.94 28 GLY B CA 1
ATOM 768 C C . GLY B 1 28 ? 5.559 -22.984 2.76 1 90.94 28 GLY B C 1
ATOM 769 O O . GLY B 1 28 ? 5.004 -22.047 2.182 1 90.94 28 GLY B O 1
ATOM 770 N N . ILE B 1 29 ? 6.816 -22.984 3.17 1 91.44 29 ILE B N 1
ATOM 771 C CA . ILE B 1 29 ? 7.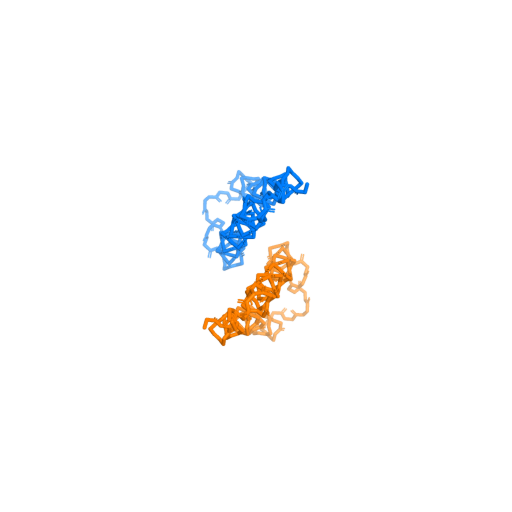605 -21.75 3.176 1 91.44 29 ILE B CA 1
ATOM 772 C C . ILE B 1 29 ? 8.031 -21.406 1.75 1 91.44 29 ILE B C 1
ATOM 774 O O . ILE B 1 29 ? 8.492 -20.297 1.488 1 91.44 29 ILE B O 1
ATOM 778 N N . GLY B 1 30 ? 7.871 -22.328 0.795 1 91.75 30 GLY B N 1
ATOM 779 C CA . GLY B 1 30 ? 8.188 -22.078 -0.604 1 91.75 30 GLY B CA 1
ATOM 780 C C . GLY B 1 30 ? 7.332 -21 -1.226 1 91.75 30 GLY B C 1
ATOM 781 O O . GLY B 1 30 ? 7.707 -20.422 -2.248 1 91.75 30 GLY B O 1
ATOM 782 N N . VAL B 1 31 ? 6.262 -20.688 -0.553 1 89.88 31 VAL B N 1
ATOM 783 C CA . VAL B 1 31 ? 5.34 -19.656 -1.037 1 89.88 31 VAL B CA 1
ATOM 784 C C . VAL B 1 31 ? 6.051 -18.312 -1.084 1 89.88 31 VAL B C 1
ATOM 786 O O . VAL B 1 31 ? 5.719 -17.453 -1.908 1 89.88 31 VAL B O 1
ATOM 789 N N . PHE B 1 32 ? 7.078 -18.125 -0.214 1 90 32 PHE B N 1
ATOM 790 C CA . PHE B 1 32 ? 7.766 -16.844 -0.118 1 90 32 PHE B CA 1
ATOM 791 C C . PHE B 1 32 ? 8.695 -16.641 -1.308 1 90 32 PHE B C 1
ATOM 793 O O . PHE B 1 32 ? 9.25 -15.555 -1.485 1 90 32 PHE B O 1
ATOM 800 N N . ALA B 1 33 ? 8.758 -17.641 -2.109 1 91.5 33 ALA B N 1
ATOM 801 C CA . ALA B 1 33 ? 9.547 -17.516 -3.33 1 91.5 33 ALA B CA 1
ATOM 802 C C . ALA B 1 33 ? 8.703 -16.969 -4.477 1 91.5 33 ALA B C 1
ATOM 804 O O . ALA B 1 33 ? 9.242 -16.562 -5.512 1 91.5 33 ALA B O 1
ATOM 805 N N . GLU B 1 34 ? 7.461 -16.891 -4.277 1 90.62 34 GLU B N 1
ATOM 806 C CA . GLU B 1 34 ? 6.566 -16.375 -5.301 1 90.62 34 GLU B CA 1
ATOM 807 C C . GLU B 1 34 ? 6.621 -14.844 -5.359 1 90.62 34 GLU B C 1
ATOM 809 O O . GLU B 1 34 ? 6.551 -14.172 -4.328 1 90.62 34 GLU B O 1
ATOM 814 N N . ARG B 1 35 ? 6.691 -14.344 -6.527 1 90.69 35 ARG B N 1
ATOM 815 C CA . ARG B 1 35 ? 6.969 -12.93 -6.77 1 90.69 35 ARG B CA 1
ATOM 816 C C . ARG B 1 35 ? 5.867 -12.055 -6.184 1 90.69 35 ARG B C 1
ATOM 818 O O . ARG B 1 35 ? 6.152 -11.023 -5.57 1 90.69 35 ARG B O 1
ATOM 825 N N . TYR B 1 36 ? 4.668 -12.461 -6.387 1 93.56 36 TYR B N 1
ATOM 826 C CA . TYR B 1 36 ? 3.578 -11.586 -5.969 1 93.56 36 TYR B CA 1
ATOM 827 C C . TYR B 1 36 ? 3.365 -11.664 -4.461 1 93.56 36 TYR B C 1
ATOM 829 O O . TYR B 1 36 ? 2.791 -10.75 -3.861 1 93.56 36 TYR B O 1
ATOM 837 N N . VAL B 1 37 ? 3.773 -12.75 -3.795 1 93.81 37 VAL B N 1
ATOM 838 C CA . VAL B 1 37 ? 3.752 -12.82 -2.338 1 93.81 37 VAL B CA 1
ATOM 839 C C . VAL B 1 37 ? 4.73 -11.797 -1.757 1 93.81 37 VAL B C 1
ATOM 841 O O . VAL B 1 37 ? 4.367 -11.008 -0.888 1 93.81 37 VAL B O 1
ATOM 844 N N . ILE B 1 38 ? 5.926 -11.734 -2.256 1 94.44 38 ILE B N 1
ATOM 845 C CA . ILE B 1 38 ? 6.945 -10.789 -1.806 1 94.44 38 ILE B CA 1
ATOM 846 C C . ILE B 1 38 ? 6.488 -9.359 -2.086 1 94.44 38 ILE B C 1
ATOM 848 O O . ILE B 1 38 ? 6.629 -8.484 -1.235 1 94.44 38 ILE B O 1
ATOM 852 N N . MET B 1 39 ? 5.984 -9.219 -3.289 1 94.31 39 MET B N 1
ATOM 853 C CA . MET B 1 39 ? 5.504 -7.891 -3.668 1 94.31 39 MET B CA 1
ATOM 854 C C . MET B 1 39 ? 4.414 -7.414 -2.711 1 94.31 39 MET B C 1
ATOM 856 O O . MET B 1 39 ? 4.422 -6.258 -2.285 1 94.31 39 MET B O 1
ATOM 860 N N . SER B 1 40 ? 3.416 -8.266 -2.387 1 94.56 40 SER B N 1
ATOM 861 C CA . SER B 1 40 ? 2.338 -7.914 -1.469 1 94.56 40 SER B CA 1
ATOM 862 C C . SER B 1 40 ? 2.881 -7.559 -0.089 1 94.56 40 SER B C 1
ATOM 864 O O . SER B 1 40 ? 2.381 -6.637 0.562 1 94.56 40 SER B O 1
ATOM 866 N N . LEU B 1 41 ? 3.867 -8.227 0.333 1 95.25 41 LEU B N 1
ATOM 867 C CA . LEU B 1 41 ? 4.445 -7.953 1.645 1 95.25 41 LEU B CA 1
ATOM 868 C C . LEU B 1 41 ? 5.16 -6.605 1.656 1 95.25 41 LEU B C 1
ATOM 870 O O . LEU B 1 41 ? 5.035 -5.84 2.615 1 95.25 41 LEU B O 1
ATOM 874 N N . ILE B 1 42 ? 5.961 -6.305 0.632 1 94.88 42 ILE B N 1
ATOM 875 C CA . ILE B 1 42 ? 6.645 -5.023 0.509 1 94.88 42 ILE B CA 1
ATOM 876 C C . ILE B 1 42 ? 5.617 -3.893 0.457 1 94.88 42 ILE B C 1
ATOM 878 O O . ILE B 1 42 ? 5.773 -2.873 1.133 1 94.88 42 ILE B O 1
ATOM 882 N N . LEU B 1 43 ? 4.609 -4.102 -0.358 1 95.75 43 LEU B N 1
ATOM 883 C CA . LEU B 1 43 ? 3.559 -3.1 -0.484 1 95.75 43 LEU B CA 1
ATOM 884 C C . LEU B 1 43 ? 2.85 -2.885 0.85 1 95.75 43 LEU B C 1
ATOM 886 O O . LEU B 1 43 ? 2.521 -1.752 1.207 1 95.75 43 LEU B O 1
ATOM 890 N N . THR B 1 44 ? 2.529 -3.912 1.594 1 95.75 44 THR B N 1
ATOM 891 C CA . THR B 1 44 ? 1.903 -3.801 2.906 1 95.75 44 THR B CA 1
ATOM 892 C C . THR B 1 44 ? 2.777 -2.984 3.855 1 95.75 44 THR B C 1
ATOM 894 O O . THR B 1 44 ? 2.283 -2.1 4.555 1 95.75 44 THR B O 1
ATOM 897 N N . ALA B 1 45 ? 4.078 -3.275 3.891 1 95.12 45 ALA B N 1
ATOM 898 C CA . ALA B 1 45 ? 4.996 -2.555 4.766 1 95.12 45 ALA B CA 1
ATOM 899 C C . ALA B 1 45 ? 5.016 -1.064 4.434 1 95.12 45 ALA B C 1
ATOM 901 O O . ALA B 1 45 ? 4.992 -0.221 5.336 1 95.12 45 ALA B O 1
ATOM 902 N N . LEU B 1 46 ? 5.082 -0.786 3.15 1 95.38 46 LEU B N 1
ATOM 903 C CA . LEU B 1 46 ? 5.074 0.603 2.705 1 95.38 46 LEU B CA 1
ATOM 904 C C . LEU B 1 46 ? 3.756 1.281 3.07 1 95.38 46 LEU B C 1
ATOM 906 O O . LEU B 1 46 ? 3.748 2.436 3.502 1 95.38 46 LEU B O 1
ATOM 910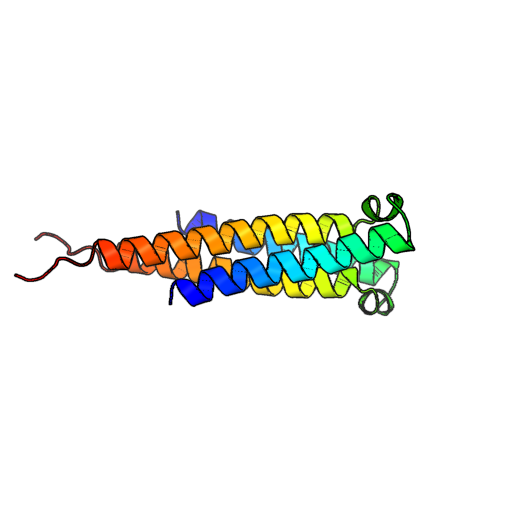 N N . LEU B 1 47 ? 2.643 0.615 2.844 1 95.88 47 LEU B N 1
ATOM 911 C CA . LEU B 1 47 ? 1.331 1.155 3.186 1 95.88 47 LEU B CA 1
ATOM 912 C C . LEU B 1 47 ? 1.221 1.41 4.684 1 95.88 47 LEU B C 1
ATOM 914 O O . LEU B 1 47 ? 0.726 2.459 5.105 1 95.88 47 LEU B O 1
ATOM 918 N N . GLU B 1 48 ? 1.657 0.46 5.492 1 95.81 48 GLU B N 1
ATOM 919 C CA . GLU B 1 48 ? 1.644 0.642 6.941 1 95.81 48 GLU B CA 1
ATOM 920 C C . GLU B 1 48 ? 2.459 1.864 7.352 1 95.81 48 GLU B C 1
ATOM 922 O O . GLU B 1 48 ? 2.041 2.633 8.219 1 95.81 48 GLU B O 1
ATOM 927 N N . LEU B 1 49 ? 3.584 2.045 6.773 1 94.31 49 LEU B N 1
ATOM 928 C CA . LEU B 1 49 ? 4.406 3.221 7.035 1 94.31 49 LEU B CA 1
ATOM 929 C C . LEU B 1 49 ? 3.674 4.496 6.637 1 94.31 49 LEU B C 1
ATOM 931 O O . LEU B 1 49 ? 3.697 5.488 7.371 1 94.31 49 LEU B O 1
ATOM 935 N N . ALA B 1 50 ? 3.088 4.488 5.496 1 94 50 ALA B N 1
ATOM 936 C CA . ALA B 1 50 ? 2.338 5.648 5.02 1 94 50 ALA B CA 1
ATOM 937 C C . ALA B 1 50 ? 1.201 6 5.977 1 94 50 ALA B C 1
ATOM 939 O O . ALA B 1 50 ? 0.992 7.168 6.301 1 94 50 ALA B O 1
ATOM 940 N N . ILE B 1 51 ? 0.46 5.008 6.438 1 94.56 51 ILE B N 1
ATOM 941 C CA . ILE B 1 51 ? -0.648 5.238 7.359 1 94.56 51 ILE B CA 1
ATOM 942 C C . ILE B 1 51 ? -0.115 5.766 8.688 1 94.56 51 ILE B C 1
ATOM 944 O O . ILE B 1 51 ? -0.72 6.652 9.297 1 94.56 51 ILE B O 1
ATOM 948 N N . PHE B 1 52 ? 0.97 5.227 9.125 1 92.56 52 PHE B N 1
ATOM 949 C CA . PHE B 1 52 ? 1.605 5.723 10.344 1 92.56 52 PHE B CA 1
ATOM 950 C C . PHE B 1 52 ? 1.953 7.199 10.211 1 92.56 52 PHE B C 1
ATOM 952 O O . PHE B 1 52 ? 1.739 7.98 11.141 1 92.56 52 PHE B O 1
ATOM 959 N N . ILE B 1 53 ? 2.484 7.605 9.07 1 91.12 53 ILE B N 1
ATOM 960 C CA . ILE B 1 53 ? 2.844 8.992 8.805 1 91.12 53 ILE B CA 1
ATOM 961 C C . ILE B 1 53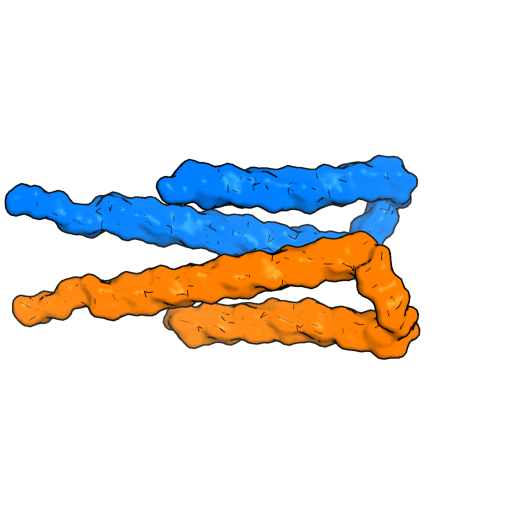 ? 1.59 9.867 8.828 1 91.12 53 ILE B C 1
ATOM 963 O O . ILE B 1 53 ? 1.597 10.961 9.398 1 91.12 53 ILE B O 1
ATOM 967 N N . ILE B 1 54 ? 0.57 9.406 8.203 1 92.12 54 ILE B N 1
ATOM 968 C CA . ILE B 1 54 ? -0.698 10.125 8.203 1 92.12 54 ILE B CA 1
ATOM 969 C C . ILE B 1 54 ? -1.168 10.344 9.641 1 92.12 54 ILE B C 1
ATOM 971 O O . ILE B 1 54 ? -1.58 11.445 10.008 1 92.12 54 ILE B O 1
ATOM 975 N N . TYR B 1 55 ? -1.159 9.281 10.406 1 90.75 55 TYR B N 1
ATOM 976 C CA . TYR B 1 55 ? -1.57 9.359 11.805 1 90.75 55 TYR B CA 1
ATOM 977 C C . TYR B 1 55 ? -0.803 10.445 12.539 1 90.75 55 TYR B C 1
ATOM 979 O O . TYR B 1 55 ? -1.399 11.273 13.234 1 90.75 55 TYR B O 1
ATOM 987 N N . LYS B 1 56 ? 0.467 10.438 12.422 1 89.75 56 LYS B N 1
ATOM 988 C CA . LYS B 1 56 ? 1.317 11.398 13.109 1 89.75 56 LYS B CA 1
ATOM 989 C C . LYS B 1 56 ? 1.021 12.82 12.648 1 89.75 56 LYS B C 1
ATOM 991 O O . LYS B 1 56 ? 0.999 13.758 13.453 1 89.75 56 LYS B O 1
ATOM 996 N N . LEU B 1 57 ? 0.889 13.023 11.352 1 86.56 57 LEU B N 1
ATOM 997 C CA . LEU B 1 57 ? 0.611 14.344 10.797 1 86.56 57 LEU B CA 1
ATOM 998 C C . LEU B 1 57 ? -0.704 14.891 11.336 1 86.56 57 LEU B C 1
ATOM 1000 O O . LEU B 1 57 ? -0.802 16.078 11.641 1 86.56 57 LEU B O 1
ATOM 1004 N N . VAL B 1 58 ? -1.643 14.078 11.453 1 86.06 58 VAL B N 1
ATOM 1005 C CA . VAL B 1 58 ? -2.953 14.492 11.938 1 86.06 58 VAL B CA 1
ATOM 1006 C C . VAL B 1 58 ? -2.885 14.781 13.438 1 86.06 58 VAL B C 1
ATOM 1008 O O . VAL B 1 58 ? -3.436 15.773 13.914 1 86.06 58 VAL B O 1
ATOM 1011 N N . GLU B 1 59 ? -2.26 13.922 14.141 1 85.56 59 GLU B N 1
ATOM 1012 C CA . GLU B 1 59 ? -2.111 14.094 15.578 1 85.56 59 GLU B CA 1
ATOM 1013 C C . GLU B 1 59 ? -1.386 15.398 15.906 1 85.56 59 GLU B C 1
ATOM 1015 O O . GLU B 1 59 ? -1.786 16.125 16.812 1 85.56 59 GLU B O 1
ATOM 1020 N N . ASP B 1 60 ? -0.371 15.742 15.18 1 82.12 60 ASP B N 1
ATOM 1021 C CA . ASP B 1 60 ? 0.406 16.953 15.398 1 82.12 60 ASP B CA 1
ATOM 1022 C C . ASP B 1 60 ? -0.406 18.203 15.039 1 82.12 60 ASP B C 1
ATOM 1024 O O . ASP B 1 60 ? -0.276 19.25 15.68 1 82.12 60 ASP B O 1
ATOM 1028 N N . ASP B 1 61 ? -1.13 18.203 14.062 1 75.88 61 ASP B N 1
ATOM 1029 C CA . ASP B 1 61 ? -1.967 19.328 13.664 1 75.88 61 ASP B CA 1
ATOM 1030 C C . ASP B 1 61 ? -3.023 19.641 14.727 1 75.88 61 ASP B C 1
ATOM 1032 O O . ASP B 1 61 ? -3.287 20.797 15.039 1 75.88 61 ASP B O 1
ATOM 1036 N N . PHE B 1 62 ? -3.559 18.625 15.227 1 68.25 62 PHE B N 1
ATOM 1037 C CA . PHE B 1 62 ? -4.555 18.797 16.281 1 68.25 62 PHE B CA 1
ATOM 1038 C C . PHE B 1 62 ? -3.912 19.359 17.547 1 68.25 62 PHE B C 1
ATOM 1040 O O . PHE B 1 62 ? -4.523 20.156 18.25 1 68.25 62 PHE B O 1
ATOM 1047 N N . THR B 1 63 ? -2.689 18.922 17.781 1 65.12 63 THR B N 1
ATOM 1048 C CA . THR B 1 63 ? -2.018 19.344 19 1 65.12 63 THR B CA 1
ATOM 1049 C C . THR B 1 63 ? -1.414 20.734 18.828 1 65.12 63 THR B C 1
ATOM 1051 O O . THR B 1 63 ? -1.302 21.484 19.797 1 65.12 63 THR B O 1
ATOM 1054 N N . ASN B 1 64 ? -0.954 21.141 17.656 1 62.06 64 ASN B N 1
ATOM 1055 C CA . ASN B 1 64 ? -0.328 22.438 17.422 1 62.06 64 ASN B CA 1
ATOM 1056 C C . ASN B 1 64 ? -1.363 23.516 17.109 1 62.06 64 ASN B C 1
ATOM 1058 O O . ASN B 1 64 ? -1.01 24.625 16.703 1 62.06 64 ASN B O 1
ATOM 1062 N N . GLU B 1 65 ? -2.639 23.484 16.938 1 57.97 65 GLU B N 1
ATOM 1063 C CA . GLU B 1 65 ? -3.639 24.547 16.828 1 57.97 65 GLU B CA 1
ATOM 1064 C C . GLU B 1 65 ? -3.523 25.531 17.984 1 57.97 65 GLU B C 1
ATOM 1066 O O . GLU B 1 65 ? -3.432 25.125 19.156 1 57.97 65 GLU B O 1
ATOM 1071 N N . PRO B 1 66 ? -2.99 26.781 17.797 1 56.12 66 PRO B N 1
ATOM 1072 C CA . PRO B 1 66 ? -2.924 27.766 18.891 1 56.12 66 PRO B CA 1
ATOM 1073 C C . PRO B 1 66 ? -4.18 27.766 19.75 1 56.12 66 PRO B C 1
ATOM 1075 O O . PRO B 1 66 ? -5.297 27.719 19.234 1 56.12 66 PRO B O 1
ATOM 1078 N N . LYS B 1 67 ? -4.227 27.172 20.984 1 50 67 LYS B N 1
ATOM 1079 C CA . LYS B 1 67 ? -5.25 27.422 22 1 50 67 LYS B CA 1
ATOM 1080 C C . LYS B 1 67 ? -5.609 28.906 22.047 1 50 67 LYS B C 1
ATOM 1082 O O . LYS B 1 67 ? -4.742 29.75 22.25 1 50 67 LYS B O 1
ATOM 1087 N N . VAL B 1 68 ? -6.391 29.562 21.297 1 52.84 68 VAL B N 1
ATOM 1088 C CA . VAL B 1 68 ? -6.891 30.891 21.578 1 52.84 68 VAL B CA 1
ATOM 1089 C C . VAL B 1 68 ? -7.297 30.984 23.062 1 52.84 68 VAL B C 1
ATOM 1091 O O . VAL B 1 68 ? -8.219 30.297 23.5 1 52.84 68 VAL B O 1
ATOM 1094 N N . LYS B 1 69 ? -6.359 31.219 23.969 1 40.53 69 LYS B N 1
ATOM 1095 C CA . LYS B 1 69 ? -6.84 32.062 25.062 1 40.53 69 LYS B CA 1
ATOM 1096 C C . LYS B 1 69 ? -7.059 33.5 24.578 1 40.53 69 LYS B C 1
ATOM 1098 O O . LYS B 1 69 ? -6.258 34.031 23.812 1 40.53 69 LYS B O 1
#

Secondary structure (DSSP, 8-state):
-HHHHHHHHHHHHHHHHHHHHHHHHHH-GGGGGSHHHHHHHHHHHHHHHHHHHHHHHHHHHHHSS----/-HHHHHHHHHHHHHHHHHHHHHHHHHH-GGGGGSHHHHHHHHHHHHHHHHHHHHHHHHHHHHHSS----

pLDDT: mean 87.43, std 12.17, range [39.72, 95.88]

Organism: Aliivibrio fischeri (strain ATCC 700601 / ES114) (NCBI:txid312309)